Protein AF-A0AAW2XV15-F1 (afdb_monomer)

Foldseek 3Di:
DCLDAADPDDDPPDDDDPVGAHDLVSCVVVLVVVRNVSRVVVVVVVVVCVVVVHDDDDDRDDQDDDDDPDPDDDLSNVLVVCCVVPNDVSNVVSSVVVSVVVCVVPDD

Structure (mmCIF, N/CA/C/O backbone):
data_AF-A0AAW2XV15-F1
#
_entry.id   AF-A0AAW2XV15-F1
#
loop_
_atom_site.group_PDB
_atom_site.id
_atom_site.type_symbol
_atom_site.label_atom_id
_atom_site.label_alt_id
_atom_site.label_comp_id
_atom_site.label_asym_id
_atom_site.label_entity_id
_atom_site.label_seq_id
_atom_site.pdbx_PDB_ins_code
_atom_site.Cartn_x
_atom_site.Cartn_y
_atom_site.Cartn_z
_atom_site.occupancy
_atom_site.B_iso_or_equiv
_atom_site.auth_seq_id
_atom_site.auth_comp_id
_atom_site.auth_asym_id
_atom_site.auth_atom_id
_atom_site.pdbx_PDB_model_num
ATOM 1 N N . MET A 1 1 ? -3.511 -3.003 8.577 1.00 50.38 1 MET A N 1
ATOM 2 C CA . MET A 1 1 ? -3.988 -2.150 7.463 1.00 50.38 1 MET A CA 1
ATOM 3 C C . MET A 1 1 ? -2.732 -1.589 6.824 1.00 50.38 1 MET A C 1
ATOM 5 O O . MET A 1 1 ? -1.842 -1.140 7.542 1.00 50.38 1 MET A O 1
ATOM 9 N N . ALA A 1 2 ? -2.530 -1.853 5.535 1.00 50.94 2 ALA A N 1
ATOM 10 C CA . ALA A 1 2 ? -1.190 -1.964 4.976 1.00 50.94 2 ALA A CA 1
ATOM 11 C C . ALA A 1 2 ? -1.136 -1.488 3.532 1.00 50.94 2 ALA A C 1
ATOM 13 O O . ALA A 1 2 ? -1.017 -2.300 2.622 1.00 50.94 2 ALA A O 1
ATOM 14 N N . SER A 1 3 ? -1.114 -0.180 3.291 1.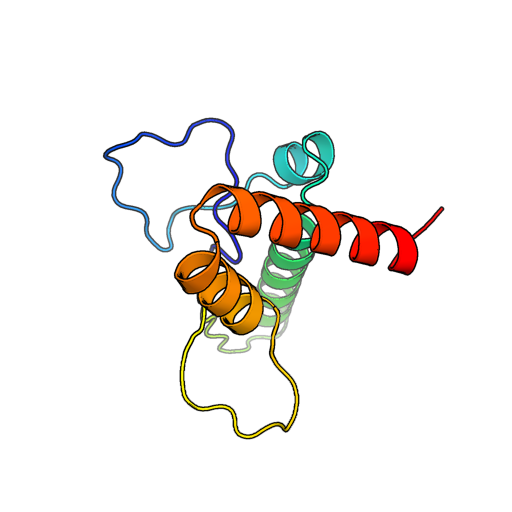00 50.44 3 SER A N 1
ATOM 15 C CA . SER A 1 3 ? -0.819 0.243 1.923 1.00 50.44 3 SER A CA 1
ATOM 16 C C . SER A 1 3 ? 0.643 -0.021 1.510 1.00 50.44 3 SER A C 1
ATOM 18 O O . SER A 1 3 ? 0.891 -0.101 0.311 1.00 50.44 3 SER A O 1
ATOM 20 N N . MET A 1 4 ? 1.593 -0.166 2.448 1.00 60.59 4 MET A N 1
ATOM 21 C CA . MET A 1 4 ? 2.991 -0.582 2.217 1.00 60.59 4 MET A CA 1
ATOM 22 C C . MET A 1 4 ? 3.641 -0.987 3.552 1.00 60.59 4 MET A C 1
ATOM 24 O O . MET A 1 4 ? 3.892 -0.107 4.363 1.00 60.59 4 MET A O 1
ATOM 28 N N . ILE A 1 5 ? 4.001 -2.251 3.800 1.00 67.81 5 ILE A N 1
ATOM 29 C CA . ILE A 1 5 ? 4.652 -2.600 5.082 1.00 67.81 5 ILE A CA 1
ATOM 30 C C . ILE A 1 5 ? 6.083 -2.072 5.103 1.00 67.81 5 ILE A C 1
ATOM 32 O O . ILE A 1 5 ? 7.008 -2.653 4.537 1.00 67.81 5 ILE A O 1
ATOM 36 N N . VAL A 1 6 ? 6.241 -0.938 5.772 1.00 73.06 6 VAL A N 1
ATOM 37 C CA . VAL A 1 6 ? 7.508 -0.249 5.980 1.00 73.06 6 VAL A CA 1
ATOM 38 C C . VAL A 1 6 ? 7.650 -0.062 7.482 1.00 73.06 6 VAL A C 1
ATOM 40 O O . VAL A 1 6 ? 7.063 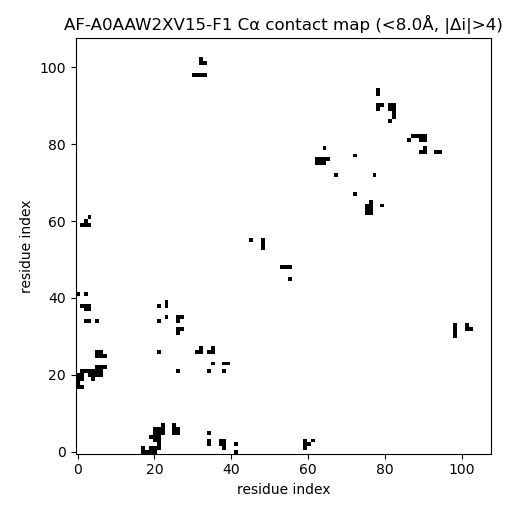0.840 8.076 1.00 73.06 6 VAL A O 1
ATOM 43 N N . ASN A 1 7 ? 8.379 -0.985 8.104 1.00 74.31 7 ASN A N 1
ATOM 44 C CA . ASN A 1 7 ? 8.596 -1.027 9.545 1.00 74.31 7 ASN A CA 1
ATOM 45 C C . ASN A 1 7 ? 10.085 -1.270 9.841 1.00 74.31 7 ASN A C 1
ATOM 47 O O . ASN A 1 7 ? 10.811 -1.840 9.024 1.00 74.31 7 ASN A O 1
ATOM 51 N N . ARG A 1 8 ? 10.537 -0.831 11.016 1.00 68.38 8 ARG A N 1
ATOM 52 C CA . ARG A 1 8 ? 11.927 -0.912 11.476 1.00 68.38 8 ARG A CA 1
ATOM 53 C C . ARG A 1 8 ? 12.378 -2.352 11.744 1.00 68.38 8 ARG A C 1
ATOM 55 O O . ARG A 1 8 ? 13.557 -2.652 11.587 1.00 68.38 8 ARG A O 1
ATOM 62 N N . SER A 1 9 ? 11.452 -3.240 12.117 1.00 66.31 9 SER A N 1
ATOM 63 C CA . SER A 1 9 ? 11.716 -4.670 12.322 1.00 66.31 9 SER A CA 1
ATOM 64 C C . SER A 1 9 ? 10.903 -5.513 11.343 1.00 66.31 9 SER A C 1
ATOM 66 O O . SER A 1 9 ? 9.734 -5.811 11.578 1.00 66.31 9 SER A O 1
ATOM 68 N N . LEU A 1 10 ? 11.529 -5.904 10.233 1.00 66.69 10 LEU A N 1
ATOM 69 C CA . LEU A 1 10 ? 11.003 -6.939 9.345 1.00 66.69 10 LEU A CA 1
ATOM 70 C C . LEU A 1 10 ? 11.648 -8.267 9.740 1.00 66.69 10 LEU A C 1
ATOM 72 O O . LEU A 1 10 ? 12.824 -8.512 9.469 1.00 66.69 10 LEU A O 1
ATOM 76 N N . HIS A 1 11 ? 10.891 -9.129 10.414 1.00 69.56 11 HIS A N 1
ATOM 77 C CA . HIS A 1 11 ? 11.349 -10.484 10.700 1.00 69.56 11 HIS A CA 1
ATOM 78 C C . HIS A 1 11 ? 11.285 -11.305 9.410 1.00 69.56 11 HIS A C 1
ATOM 80 O O . HIS A 1 11 ? 10.214 -11.472 8.837 1.00 69.56 11 HIS A O 1
ATOM 86 N N . ILE A 1 12 ? 12.427 -11.839 8.964 1.00 64.38 12 ILE A N 1
ATOM 87 C CA . ILE A 1 12 ? 12.586 -12.453 7.629 1.00 64.38 12 ILE A CA 1
ATOM 88 C C . ILE A 1 12 ? 11.697 -13.690 7.381 1.00 64.38 12 ILE A C 1
ATOM 90 O O . ILE A 1 12 ? 11.551 -14.113 6.242 1.00 64.38 12 ILE A O 1
ATOM 94 N N . ASN A 1 13 ? 11.083 -14.232 8.440 1.00 73.94 13 ASN A N 1
ATOM 95 C CA . ASN A 1 13 ? 10.183 -15.390 8.415 1.00 73.94 13 ASN A CA 1
ATOM 96 C C . ASN A 1 13 ? 8.791 -15.091 9.003 1.00 73.94 13 ASN A C 1
ATOM 98 O O . ASN A 1 13 ? 8.049 -16.022 9.311 1.00 73.94 13 ASN A O 1
ATOM 102 N N . ALA A 1 14 ? 8.441 -13.823 9.227 1.00 80.44 14 ALA A N 1
ATOM 103 C CA . ALA A 1 14 ? 7.092 -13.490 9.668 1.00 80.44 14 ALA A CA 1
ATOM 104 C C . ALA A 1 14 ? 6.121 -13.571 8.487 1.00 80.44 14 ALA A C 1
ATOM 106 O O . ALA A 1 14 ? 6.372 -12.999 7.425 1.00 80.44 14 ALA A O 1
ATOM 107 N N . ALA A 1 15 ? 5.002 -14.268 8.691 1.00 83.81 15 ALA A N 1
ATOM 108 C CA . ALA A 1 15 ? 3.864 -14.154 7.796 1.00 83.81 15 ALA A CA 1
ATOM 109 C C . ALA A 1 15 ? 3.317 -12.727 7.905 1.00 83.81 15 ALA A C 1
ATOM 111 O O . ALA A 1 15 ? 3.000 -12.249 8.993 1.00 83.81 15 ALA A O 1
ATOM 112 N N . ILE A 1 16 ? 3.283 -12.052 6.765 1.00 83.62 16 ILE A N 1
ATOM 113 C CA . ILE A 1 16 ? 2.726 -10.717 6.621 1.00 83.62 16 ILE A CA 1
ATOM 114 C C . ILE A 1 16 ? 1.237 -10.864 6.306 1.00 83.62 16 ILE A C 1
ATOM 116 O O . ILE A 1 16 ? 0.884 -11.555 5.351 1.00 83.62 16 ILE A O 1
ATOM 120 N N . ASP A 1 17 ? 0.396 -10.187 7.081 1.00 86.94 17 ASP A N 1
ATOM 121 C CA . ASP A 1 17 ? -1.057 -10.161 6.907 1.00 86.94 17 ASP A CA 1
ATOM 122 C C . ASP A 1 17 ? -1.636 -8.759 7.190 1.00 86.94 17 ASP A C 1
ATOM 124 O O . ASP A 1 17 ? -0.910 -7.793 7.443 1.00 86.94 17 ASP A O 1
ATOM 128 N N . GLU A 1 18 ? -2.961 -8.628 7.137 1.00 87.25 18 GLU A N 1
ATOM 129 C CA . GLU A 1 18 ? -3.683 -7.367 7.307 1.00 87.25 18 GLU A CA 1
ATOM 130 C C . GLU A 1 18 ? -3.602 -6.794 8.731 1.00 87.25 18 GLU A C 1
ATOM 132 O O . GLU A 1 18 ? -3.985 -5.637 8.943 1.00 87.25 18 GLU A O 1
ATOM 137 N N . THR A 1 19 ? 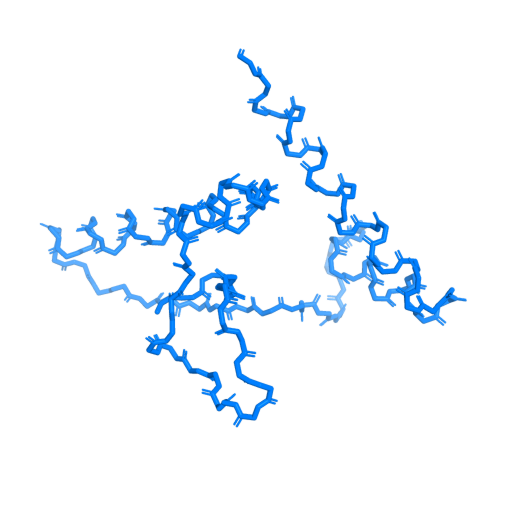-3.082 -7.551 9.704 1.00 87.06 19 THR A N 1
ATOM 138 C CA . THR A 1 19 ? -2.834 -7.068 11.072 1.00 87.06 19 THR A CA 1
ATOM 139 C C . THR A 1 19 ? -1.546 -6.255 11.179 1.00 87.06 19 THR A C 1
ATOM 141 O O . THR A 1 19 ? -1.330 -5.576 12.182 1.00 87.06 19 THR A O 1
ATOM 144 N N . TRP A 1 20 ? -0.706 -6.267 10.142 1.00 86.81 20 TRP A N 1
ATOM 145 C CA . TRP A 1 20 ? 0.499 -5.450 10.078 1.00 86.81 20 TRP A CA 1
ATOM 146 C C . TRP A 1 20 ? 0.193 -4.037 9.581 1.00 86.81 20 TRP A C 1
ATOM 148 O O . TRP A 1 20 ? -0.676 -3.818 8.732 1.00 86.81 20 TRP A O 1
ATOM 158 N N . PHE A 1 21 ? 0.946 -3.075 10.115 1.00 84.69 21 PHE A N 1
ATOM 159 C CA . PHE A 1 21 ? 0.815 -1.651 9.822 1.00 84.69 21 PHE A CA 1
ATOM 160 C C . PHE A 1 21 ? 2.187 -1.031 9.575 1.00 84.69 21 PHE A C 1
ATOM 162 O O . PHE A 1 21 ? 3.168 -1.379 10.241 1.00 84.69 21 PHE A O 1
ATOM 169 N N . SER A 1 22 ? 2.258 -0.115 8.611 1.00 87.69 22 SER A N 1
ATOM 170 C CA . SER A 1 22 ? 3.431 0.740 8.419 1.00 87.69 22 SER A CA 1
ATOM 171 C C . SER A 1 22 ? 3.617 1.650 9.630 1.00 87.69 22 SER A C 1
ATOM 173 O O . SER A 1 22 ? 2.635 2.111 10.204 1.00 87.69 22 SER A O 1
ATOM 175 N N . ASP A 1 23 ? 4.863 1.971 9.967 1.00 90.00 23 ASP A N 1
ATOM 176 C CA . ASP A 1 23 ? 5.174 3.020 10.940 1.00 90.00 23 ASP A CA 1
ATOM 177 C C . ASP A 1 23 ? 5.303 4.366 10.193 1.00 90.00 23 ASP A C 1
ATOM 179 O O . ASP A 1 23 ? 6.262 4.537 9.426 1.00 90.00 23 ASP A O 1
ATOM 183 N N . PRO A 1 24 ? 4.367 5.325 10.364 1.00 90.12 24 PRO A N 1
ATOM 184 C CA . PRO A 1 24 ? 4.422 6.608 9.667 1.00 90.12 24 PRO A CA 1
ATOM 185 C C . PRO A 1 24 ? 5.675 7.417 10.019 1.00 90.12 24 PRO A C 1
ATOM 187 O O . PRO A 1 24 ? 6.277 8.021 9.132 1.00 90.12 24 PRO A O 1
ATOM 190 N N . ALA A 1 25 ? 6.116 7.382 11.281 1.00 91.88 25 ALA A N 1
ATOM 191 C CA . ALA A 1 25 ? 7.298 8.115 11.725 1.00 91.88 25 ALA A CA 1
ATOM 192 C C . ALA A 1 25 ? 8.562 7.547 11.074 1.00 91.88 25 ALA A C 1
ATOM 194 O O . ALA A 1 25 ? 9.416 8.294 10.595 1.00 91.88 25 ALA A O 1
ATOM 195 N N . PHE A 1 26 ? 8.658 6.219 10.975 1.00 89.31 26 PHE A N 1
ATOM 196 C CA . PHE A 1 26 ? 9.741 5.585 10.230 1.00 89.31 26 PHE A CA 1
ATOM 197 C C . PHE A 1 26 ? 9.672 5.893 8.728 1.00 89.31 26 PHE A C 1
ATOM 199 O O . PHE A 1 26 ? 10.706 6.151 8.110 1.00 89.31 26 PHE A O 1
ATOM 206 N N . CYS A 1 27 ? 8.477 5.908 8.128 1.00 87.88 27 CYS A N 1
ATOM 207 C CA . CYS A 1 27 ? 8.320 6.288 6.724 1.00 87.88 27 CYS A CA 1
ATOM 208 C C . CYS A 1 27 ? 8.798 7.725 6.470 1.00 87.88 27 CYS A C 1
ATOM 210 O O . CYS A 1 27 ? 9.451 7.975 5.458 1.00 87.88 27 CYS A O 1
ATOM 212 N N . GLU A 1 28 ? 8.515 8.655 7.379 1.00 89.69 28 GLU A N 1
ATOM 213 C CA . GLU A 1 28 ? 8.989 10.038 7.309 1.00 89.69 28 GLU A CA 1
ATOM 214 C C . GLU A 1 28 ? 10.514 10.135 7.489 1.00 89.69 28 GLU A C 1
ATOM 216 O O . GLU A 1 28 ? 11.200 10.698 6.630 1.00 89.69 28 GLU A O 1
ATOM 221 N N . GLU A 1 29 ? 11.067 9.515 8.539 1.00 91.38 29 GLU A N 1
ATOM 222 C CA . GLU A 1 29 ? 12.511 9.488 8.827 1.00 91.38 29 GLU A CA 1
ATOM 223 C C . GLU A 1 29 ? 13.308 8.923 7.640 1.00 91.38 29 GLU A C 1
ATOM 225 O O . GLU A 1 29 ? 14.298 9.509 7.188 1.00 91.38 29 GLU A O 1
ATOM 230 N N . ALA A 1 30 ? 12.837 7.806 7.082 1.00 86.50 30 ALA A N 1
ATOM 231 C CA . ALA A 1 30 ? 13.444 7.132 5.941 1.00 86.50 30 ALA A CA 1
ATOM 232 C C . ALA A 1 30 ? 13.080 7.768 4.585 1.00 86.50 30 ALA A C 1
ATOM 234 O O . ALA A 1 30 ? 13.490 7.250 3.541 1.00 86.50 30 ALA A O 1
ATOM 235 N N . LYS A 1 31 ? 12.332 8.883 4.576 1.00 88.00 31 LYS A N 1
ATOM 236 C CA . LYS A 1 31 ? 11.897 9.628 3.377 1.00 88.00 31 LYS A CA 1
ATOM 237 C C . LYS A 1 31 ? 11.109 8.777 2.374 1.00 88.00 31 LYS A C 1
ATOM 239 O O . LYS A 1 31 ? 11.145 9.013 1.166 1.00 88.00 31 LYS A O 1
ATOM 244 N N . LYS A 1 32 ? 10.360 7.797 2.874 1.00 84.62 32 LYS A N 1
ATOM 245 C CA . LYS A 1 32 ? 9.448 6.924 2.128 1.00 84.62 32 LYS A CA 1
ATOM 246 C C . LYS A 1 32 ? 8.103 7.610 1.914 1.00 84.62 32 LYS A C 1
ATOM 248 O O . LYS A 1 32 ? 7.063 7.120 2.339 1.00 84.62 32 LYS A O 1
ATOM 253 N N . TRP A 1 33 ? 8.122 8.741 1.208 1.00 86.06 33 TRP A N 1
ATOM 254 C CA . TRP A 1 33 ? 6.960 9.622 1.024 1.00 86.06 33 TRP A CA 1
ATOM 255 C C . TRP A 1 33 ? 5.749 8.934 0.395 1.00 86.06 33 TRP A C 1
ATOM 257 O O . TRP A 1 33 ? 4.617 9.184 0.801 1.00 86.06 33 TRP A O 1
ATOM 267 N N . TYR A 1 34 ? 5.974 8.034 -0.567 1.00 84.56 34 TYR A N 1
ATOM 268 C CA . TYR A 1 34 ? 4.887 7.252 -1.153 1.00 84.56 34 TYR A CA 1
ATOM 269 C C . TYR A 1 34 ? 4.218 6.350 -0.104 1.00 84.56 34 TYR A C 1
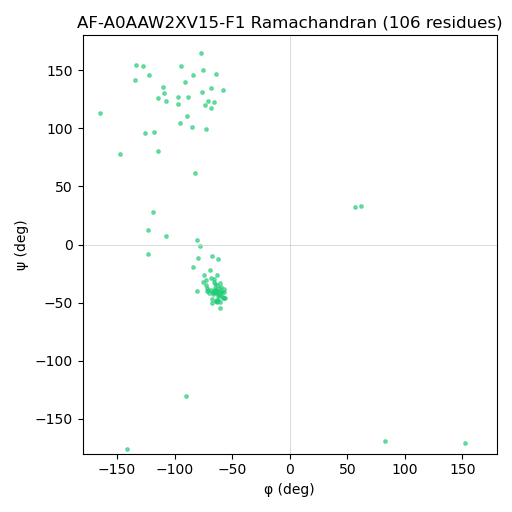ATOM 271 O O . TYR A 1 34 ? 3.003 6.404 0.049 1.00 84.56 34 TYR A O 1
ATOM 279 N N . ALA A 1 35 ? 4.998 5.591 0.673 1.00 86.12 35 ALA A N 1
ATOM 280 C CA . ALA A 1 35 ? 4.460 4.736 1.733 1.00 86.12 35 ALA A CA 1
ATOM 281 C C . ALA A 1 35 ? 3.778 5.555 2.842 1.00 86.12 35 ALA A C 1
ATOM 283 O O . ALA A 1 35 ? 2.690 5.187 3.285 1.00 86.12 35 ALA A O 1
ATOM 284 N N . LEU A 1 36 ? 4.368 6.693 3.230 1.00 88.50 36 LEU A N 1
ATOM 285 C CA . LEU A 1 36 ? 3.789 7.610 4.212 1.00 88.50 36 LEU A CA 1
ATOM 286 C C . LEU A 1 36 ? 2.432 8.140 3.742 1.00 88.50 36 LEU A C 1
ATOM 288 O O . LEU A 1 36 ? 1.435 7.964 4.434 1.00 88.50 36 LEU A O 1
ATOM 292 N N . SER A 1 37 ? 2.380 8.735 2.544 1.00 89.06 37 SER A N 1
ATOM 293 C CA . SER A 1 37 ? 1.143 9.311 1.997 1.00 89.06 37 SER A CA 1
ATOM 294 C C . SER A 1 37 ? 0.024 8.280 1.908 1.00 89.06 37 SER A C 1
ATOM 296 O O . SER A 1 37 ? -1.118 8.562 2.257 1.00 89.06 37 SER A O 1
ATOM 298 N N . LYS A 1 38 ? 0.361 7.060 1.493 1.00 88.88 38 LYS A N 1
ATOM 299 C CA . LYS A 1 38 ? -0.583 5.961 1.397 1.00 88.88 38 LYS A CA 1
ATOM 300 C C . LYS A 1 38 ? -1.088 5.464 2.753 1.00 88.88 38 LYS A C 1
ATOM 302 O O . LYS A 1 38 ? -2.273 5.175 2.874 1.00 88.88 38 LYS A O 1
ATOM 307 N N . THR A 1 39 ? -0.214 5.403 3.754 1.00 91.12 39 THR A N 1
ATOM 308 C CA . THR A 1 39 ? -0.581 5.021 5.126 1.00 91.12 39 THR A CA 1
ATOM 309 C C . THR A 1 39 ? -1.542 6.047 5.732 1.00 91.12 39 THR A C 1
ATOM 311 O O . THR A 1 39 ? -2.612 5.677 6.203 1.00 91.12 39 THR A O 1
ATOM 314 N N . LEU A 1 40 ? -1.220 7.341 5.621 1.00 93.19 40 LEU A N 1
ATOM 315 C CA . LEU A 1 40 ? -2.074 8.423 6.126 1.00 93.19 40 LEU A CA 1
ATOM 316 C C . LEU A 1 40 ? -3.423 8.501 5.396 1.00 93.19 40 LEU A C 1
ATOM 318 O O . LEU A 1 40 ? -4.448 8.781 6.012 1.00 93.19 40 LEU A O 1
ATOM 322 N N . ALA A 1 41 ? -3.441 8.251 4.082 1.00 93.06 41 ALA A N 1
ATOM 323 C CA . ALA A 1 41 ? -4.677 8.247 3.304 1.00 93.06 41 ALA A CA 1
ATOM 324 C C . ALA A 1 41 ? -5.614 7.092 3.696 1.00 93.06 41 ALA A C 1
ATOM 326 O O . ALA A 1 41 ? -6.823 7.301 3.778 1.00 93.06 41 ALA A O 1
ATOM 327 N N . GLU A 1 42 ? -5.074 5.894 3.945 1.00 93.19 42 GLU A N 1
ATOM 328 C CA . GLU A 1 42 ? -5.856 4.744 4.418 1.00 93.19 42 GLU A CA 1
ATOM 329 C C . GLU A 1 42 ? -6.449 5.026 5.808 1.00 93.19 42 GLU A C 1
ATOM 331 O O . GLU A 1 42 ? -7.657 4.893 5.988 1.00 93.19 42 GLU A O 1
ATOM 336 N N . GLU A 1 43 ? -5.634 5.508 6.755 1.00 93.75 43 GLU A N 1
ATOM 337 C CA . GLU A 1 43 ? -6.079 5.875 8.109 1.00 93.75 43 GLU A CA 1
ATOM 338 C C . GLU A 1 43 ? -7.206 6.919 8.081 1.00 93.75 43 GLU A C 1
ATOM 340 O O . GLU A 1 43 ? -8.238 6.753 8.736 1.00 93.75 43 GLU A O 1
ATOM 345 N N . ALA A 1 44 ? -7.050 7.967 7.265 1.00 96.06 44 ALA A N 1
ATOM 346 C CA . ALA A 1 44 ? -8.072 8.994 7.102 1.00 96.06 44 ALA A CA 1
ATOM 347 C C . ALA A 1 44 ? -9.370 8.440 6.492 1.00 96.06 44 ALA A C 1
ATOM 349 O O . ALA A 1 44 ? -10.457 8.794 6.950 1.00 96.06 44 ALA A O 1
ATOM 350 N N . ALA A 1 45 ? -9.276 7.568 5.481 1.00 96.06 45 ALA A N 1
ATOM 351 C CA . ALA A 1 45 ? -10.442 6.966 4.838 1.00 96.06 45 ALA A CA 1
ATOM 352 C C . ALA A 1 45 ? -11.228 6.058 5.797 1.00 96.06 45 ALA A C 1
ATOM 354 O O . ALA A 1 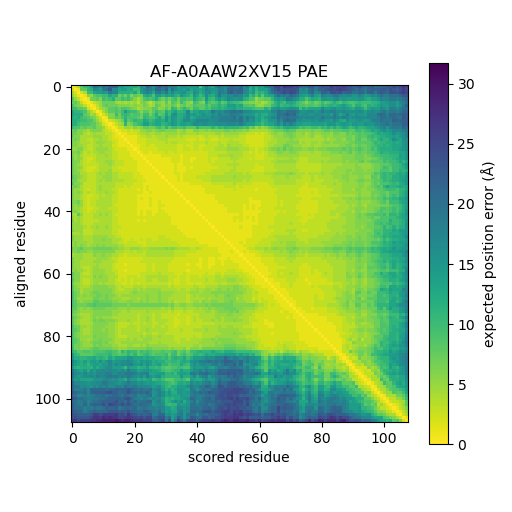45 ? -12.456 6.103 5.811 1.00 96.06 45 ALA A O 1
ATOM 355 N N . LEU A 1 46 ? -10.528 5.274 6.619 1.00 95.44 46 LEU A N 1
ATOM 356 C CA . LEU A 1 46 ? -11.137 4.383 7.607 1.00 95.44 46 LEU A CA 1
ATOM 357 C C . LEU A 1 46 ? -11.838 5.154 8.718 1.00 95.44 46 LEU A C 1
ATOM 359 O O . LEU A 1 46 ? -12.995 4.871 9.015 1.00 95.44 46 LEU A O 1
ATOM 363 N N . LYS A 1 47 ? -11.168 6.170 9.276 1.00 97.50 47 LYS A N 1
ATOM 364 C CA . LYS A 1 47 ? -11.768 7.048 10.282 1.00 97.50 47 LYS A CA 1
ATOM 365 C C . LYS A 1 47 ? -13.023 7.728 9.738 1.00 97.50 47 LYS A C 1
ATOM 367 O O . LYS A 1 47 ? -14.060 7.734 10.391 1.00 97.50 47 LYS A O 1
ATOM 372 N N . PHE A 1 48 ? -12.945 8.255 8.517 1.00 98.00 48 PHE A N 1
ATOM 373 C CA . PHE A 1 48 ? -14.095 8.869 7.866 1.00 98.00 48 PHE A CA 1
ATOM 374 C C . PHE A 1 48 ? -15.239 7.866 7.663 1.00 98.00 48 PHE A C 1
ATOM 376 O O . PHE A 1 48 ? -16.393 8.200 7.917 1.00 98.00 48 PHE A O 1
ATOM 383 N N . ALA A 1 49 ? -14.944 6.639 7.230 1.00 98.12 49 ALA A N 1
ATOM 384 C CA . ALA A 1 49 ? -15.960 5.610 7.045 1.00 98.12 49 ALA A CA 1
ATOM 385 C C . ALA A 1 49 ? -16.656 5.24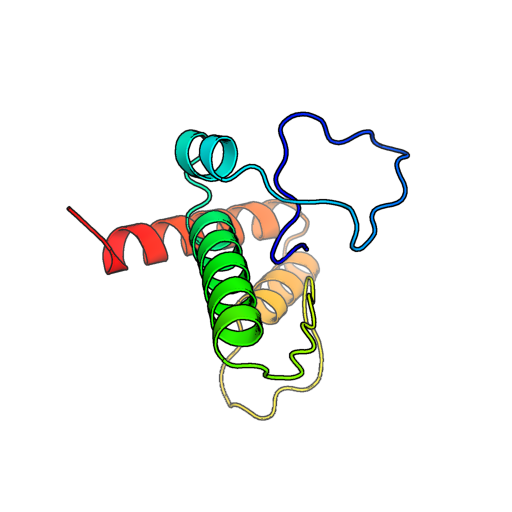2 8.365 1.00 98.12 49 ALA A C 1
ATOM 387 O O . ALA A 1 49 ? -17.884 5.184 8.399 1.00 98.12 49 ALA A O 1
ATOM 388 N N . GLU A 1 50 ? -15.895 5.072 9.450 1.00 97.50 50 GLU A N 1
ATOM 389 C CA . GLU A 1 50 ? -16.429 4.791 10.788 1.00 97.50 50 GLU A CA 1
ATOM 390 C C . GLU A 1 50 ? -17.338 5.926 11.282 1.00 97.50 50 GLU A C 1
ATOM 392 O O . GLU A 1 50 ? -18.481 5.687 11.671 1.00 97.50 50 GLU A O 1
ATOM 397 N N . GLU A 1 51 ? -16.871 7.174 11.187 1.00 98.38 51 GLU A N 1
ATOM 398 C CA . GLU A 1 51 ? -17.619 8.362 11.618 1.00 98.38 51 GLU A CA 1
ATOM 399 C C . GLU A 1 51 ? -18.921 8.575 10.828 1.00 98.38 51 GLU A C 1
ATOM 401 O O . GLU A 1 51 ? -19.867 9.171 11.343 1.00 98.38 51 GLU A O 1
ATOM 406 N N . ASN A 1 52 ? -18.986 8.079 9.590 1.00 98.38 52 ASN A N 1
ATOM 407 C CA . ASN A 1 52 ? -20.133 8.252 8.697 1.00 98.38 52 ASN A CA 1
ATOM 408 C C . ASN A 1 52 ? -20.961 6.968 8.502 1.00 98.38 52 ASN A C 1
ATOM 410 O O . ASN A 1 52 ? -21.876 6.958 7.678 1.00 98.38 52 ASN A O 1
ATOM 414 N N . GLY A 1 53 ? -20.670 5.891 9.241 1.00 97.81 53 GLY A N 1
ATOM 415 C CA . GLY A 1 53 ? -21.404 4.624 9.145 1.00 97.81 53 GLY A CA 1
ATOM 416 C C . GLY A 1 53 ? -21.319 3.956 7.767 1.00 97.81 53 GLY A C 1
ATOM 417 O O . GLY A 1 53 ? -22.289 3.345 7.319 1.00 97.81 53 GLY A O 1
ATOM 418 N N . MET A 1 54 ? -20.188 4.105 7.074 1.00 98.31 54 MET A N 1
ATOM 419 C CA . MET A 1 54 ? -19.942 3.505 5.761 1.00 98.31 54 MET A CA 1
ATOM 420 C C . MET A 1 54 ? -19.295 2.123 5.895 1.00 98.31 54 MET A C 1
ATOM 422 O O . MET A 1 54 ? -18.377 1.934 6.690 1.00 98.31 54 MET A O 1
ATOM 426 N N . ASP A 1 55 ? -19.717 1.179 5.053 1.00 97.75 55 ASP A N 1
ATOM 427 C CA . ASP A 1 55 ? -19.046 -0.115 4.899 1.00 97.75 55 ASP A CA 1
ATOM 428 C C . ASP A 1 55 ? -17.885 0.020 3.900 1.00 97.75 55 ASP A C 1
ATOM 430 O O . ASP A 1 55 ? -18.094 0.113 2.686 1.00 97.75 55 ASP A O 1
ATOM 434 N N . LEU A 1 56 ? -16.659 0.123 4.423 1.00 96.19 56 LEU A N 1
ATOM 435 C CA . LEU A 1 56 ? -15.441 0.314 3.638 1.00 96.19 56 LEU A CA 1
ATOM 436 C C . LEU A 1 56 ? -14.603 -0.967 3.609 1.00 96.19 56 LEU A C 1
ATOM 438 O O . LEU A 1 56 ? -14.136 -1.448 4.638 1.00 96.19 56 LEU A O 1
ATOM 442 N N . VAL A 1 57 ? -14.311 -1.444 2.398 1.00 95.56 57 VAL A N 1
ATOM 443 C CA . VAL A 1 57 ? -13.343 -2.518 2.146 1.00 95.56 57 VAL A CA 1
ATOM 444 C C . VAL A 1 57 ? -12.112 -1.935 1.465 1.00 95.56 57 VAL A C 1
ATOM 446 O O . VAL A 1 57 ? -12.219 -1.225 0.464 1.00 95.56 57 VAL A O 1
ATOM 449 N N . VAL A 1 58 ? -10.933 -2.266 1.990 1.00 93.12 58 VAL A N 1
ATOM 450 C CA . VAL A 1 58 ? -9.648 -1.804 1.456 1.00 93.12 58 VAL A CA 1
ATOM 451 C C . VAL A 1 58 ? -8.899 -2.967 0.815 1.00 93.12 58 VAL A C 1
ATOM 453 O O . VAL A 1 58 ? -8.822 -4.058 1.375 1.00 93.12 58 VAL A O 1
ATOM 456 N N . ILE A 1 59 ? -8.331 -2.726 -0.368 1.00 93.00 59 ILE A N 1
ATOM 457 C CA . ILE A 1 59 ? -7.478 -3.679 -1.083 1.00 93.00 59 ILE A CA 1
ATOM 458 C C . ILE A 1 59 ? -6.070 -3.098 -1.144 1.00 93.00 59 ILE A C 1
ATOM 460 O O . ILE A 1 59 ? -5.876 -1.995 -1.656 1.00 93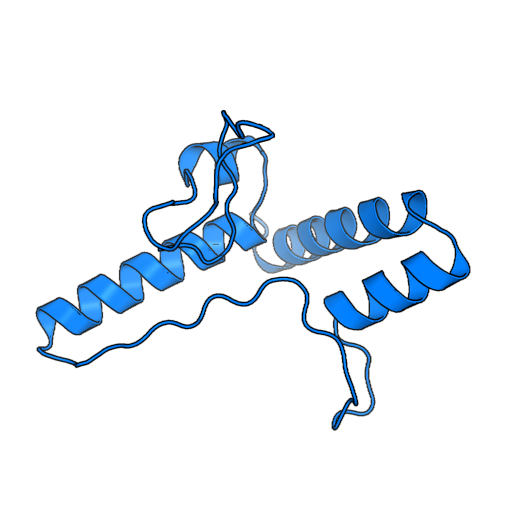.00 59 ILE A O 1
ATOM 464 N N . ASN A 1 60 ? -5.095 -3.879 -0.682 1.00 90.81 60 ASN A N 1
ATOM 465 C CA . ASN A 1 60 ? -3.702 -3.469 -0.549 1.00 90.81 60 ASN A CA 1
ATOM 466 C C . ASN A 1 60 ? -2.782 -4.265 -1.487 1.00 90.81 60 ASN A C 1
ATOM 468 O O . ASN A 1 60 ? -2.155 -5.242 -1.075 1.00 90.81 60 ASN A O 1
ATOM 472 N N . PRO A 1 61 ? -2.713 -3.893 -2.779 1.00 90.88 61 PRO A N 1
ATOM 473 C CA . PRO A 1 61 ? -1.850 -4.573 -3.728 1.00 90.88 61 PRO A CA 1
ATOM 474 C C . PRO A 1 61 ? -0.378 -4.195 -3.525 1.00 90.88 61 PRO A C 1
ATOM 476 O O . PRO A 1 61 ? -0.044 -3.070 -3.157 1.00 90.88 61 PRO A O 1
ATOM 479 N N . ALA A 1 62 ? 0.507 -5.132 -3.862 1.00 87.94 62 ALA A N 1
ATOM 480 C CA . ALA A 1 62 ? 1.939 -4.885 -3.983 1.00 87.94 62 ALA A CA 1
ATOM 481 C C . ALA A 1 62 ? 2.295 -4.460 -5.426 1.00 87.94 62 ALA A C 1
ATOM 483 O O . ALA A 1 62 ? 1.670 -3.575 -6.012 1.00 87.94 62 ALA A O 1
ATOM 484 N N . PHE A 1 63 ? 3.300 -5.095 -6.033 1.00 87.75 63 PHE A N 1
ATOM 485 C CA . PHE A 1 63 ? 3.631 -4.880 -7.440 1.00 87.75 63 PHE A CA 1
ATOM 486 C C . PHE A 1 63 ? 2.536 -5.444 -8.347 1.00 87.75 63 PHE A C 1
ATOM 488 O O . PHE A 1 63 ? 2.314 -6.652 -8.390 1.00 87.75 63 PHE A O 1
ATOM 495 N N . VAL A 1 64 ? 1.889 -4.564 -9.112 1.00 91.00 64 VAL A N 1
ATOM 496 C CA . VAL A 1 64 ? 0.880 -4.947 -10.105 1.00 91.00 64 VAL A CA 1
ATOM 497 C C . VAL A 1 64 ? 1.533 -5.026 -11.483 1.00 91.00 64 VAL A C 1
ATOM 499 O O . VAL A 1 64 ? 2.075 -4.034 -11.976 1.00 91.00 64 VAL A O 1
ATOM 502 N N . ILE A 1 65 ? 1.470 -6.203 -12.103 1.00 93.38 65 ILE A N 1
ATOM 503 C CA . ILE A 1 65 ? 1.954 -6.477 -13.463 1.00 93.38 65 ILE A CA 1
ATOM 504 C C . ILE A 1 65 ? 0.841 -7.137 -14.284 1.00 93.38 65 ILE A C 1
ATOM 506 O O . ILE A 1 65 ? -0.034 -7.794 -13.723 1.00 93.38 65 ILE A O 1
ATOM 510 N N . GLY A 1 66 ? 0.871 -6.977 -15.607 1.00 93.44 66 GLY A N 1
ATOM 511 C CA . GLY A 1 66 ? -0.105 -7.600 -16.503 1.00 93.44 66 GLY A CA 1
ATOM 512 C C . GLY A 1 66 ? -0.337 -6.814 -17.795 1.00 93.44 66 GLY A C 1
ATOM 513 O O . GLY A 1 66 ? 0.399 -5.865 -18.079 1.00 93.44 66 GLY A O 1
ATOM 514 N N . PRO A 1 67 ? -1.348 -7.207 -18.592 1.00 95.31 67 PRO A N 1
ATOM 515 C CA . PRO A 1 67 ? -1.745 -6.478 -19.791 1.00 95.31 67 PRO A CA 1
ATOM 516 C C . PRO A 1 67 ? -2.124 -5.031 -19.464 1.00 95.31 67 PRO A C 1
ATOM 518 O O . PRO A 1 67 ? -2.885 -4.772 -18.532 1.00 95.31 67 PRO A O 1
ATOM 521 N N . LEU A 1 68 ? -1.607 -4.089 -20.250 1.00 94.25 68 LEU A N 1
ATOM 522 C CA . LEU A 1 68 ? -1.894 -2.668 -20.085 1.00 94.25 68 LEU A CA 1
ATOM 523 C C . LEU A 1 68 ? -3.004 -2.249 -21.044 1.00 94.25 68 LEU A C 1
ATOM 525 O O . LEU A 1 68 ? -2.903 -2.457 -22.250 1.00 94.25 68 LEU A O 1
ATOM 529 N N . LEU A 1 69 ? -4.047 -1.625 -20.499 1.00 96.75 69 LEU A N 1
ATOM 530 C CA . LEU A 1 69 ? -5.099 -0.983 -21.296 1.00 96.75 69 LEU A CA 1
ATOM 531 C C . LEU A 1 69 ? -4.711 0.437 -21.731 1.00 96.75 69 LEU A C 1
ATOM 533 O O . LEU A 1 69 ? -5.285 0.987 -22.666 1.00 96.75 69 LEU A O 1
ATOM 537 N N . GLN A 1 70 ? -3.740 1.033 -21.044 1.00 93.19 70 GLN A N 1
ATOM 538 C CA . GLN A 1 70 ? -3.210 2.361 -21.329 1.00 93.19 70 GLN A CA 1
ATOM 539 C C . GLN A 1 70 ? -1.958 2.273 -22.229 1.00 93.19 70 GLN A C 1
ATOM 541 O O . GLN A 1 70 ? -1.236 1.276 -22.168 1.00 93.19 70 GLN A O 1
ATOM 546 N N . PRO A 1 71 ? -1.637 3.310 -23.026 1.00 95.44 71 PRO A N 1
ATOM 547 C CA . PRO A 1 71 ? -0.489 3.282 -23.937 1.00 95.44 71 PRO A CA 1
ATOM 548 C C . PRO A 1 71 ? 0.867 3.509 -23.240 1.00 95.44 71 PRO A C 1
ATOM 550 O O . PRO A 1 71 ? 1.901 3.520 -23.904 1.00 95.44 71 PRO A O 1
ATOM 553 N N . THR A 1 72 ? 0.883 3.724 -21.921 1.00 93.00 72 THR A N 1
ATOM 554 C CA . THR A 1 72 ? 2.083 4.045 -21.135 1.00 93.00 72 THR A CA 1
ATOM 555 C C . THR A 1 72 ? 2.323 3.036 -20.012 1.00 93.00 72 THR A C 1
ATOM 557 O O . THR A 1 72 ? 1.391 2.514 -19.396 1.00 93.00 72 THR A O 1
ATOM 560 N N . LEU A 1 73 ? 3.593 2.763 -19.706 1.00 89.69 73 LEU A N 1
ATOM 561 C CA . LEU A 1 73 ? 3.942 1.891 -18.586 1.00 89.69 73 LEU A CA 1
ATOM 562 C C . LEU A 1 73 ? 3.592 2.570 -17.255 1.00 89.69 73 LEU A C 1
ATOM 564 O O . LEU A 1 73 ? 3.904 3.742 -17.045 1.00 89.69 73 LEU A O 1
ATOM 568 N N . ASN A 1 74 ? 2.972 1.819 -16.342 1.00 88.56 74 ASN A N 1
ATOM 569 C CA . ASN A 1 74 ? 2.931 2.215 -14.936 1.00 88.56 74 ASN A CA 1
ATOM 570 C C . ASN A 1 74 ? 4.282 1.909 -14.260 1.00 88.56 74 ASN A C 1
ATOM 572 O O . ASN A 1 74 ? 5.106 1.159 -14.788 1.00 88.56 74 ASN A O 1
ATOM 576 N N . VAL A 1 75 ? 4.507 2.483 -13.077 1.00 86.94 75 VAL A N 1
ATOM 577 C CA . VAL A 1 75 ? 5.793 2.384 -12.364 1.00 86.94 75 VAL A CA 1
ATOM 578 C C . VAL A 1 75 ? 6.184 0.931 -12.070 1.00 86.94 75 VAL A C 1
ATOM 580 O O . VAL A 1 75 ? 7.351 0.568 -12.222 1.00 86.94 75 VAL A O 1
ATOM 583 N N . THR A 1 76 ? 5.234 0.082 -11.671 1.00 88.88 76 THR A N 1
ATOM 584 C CA . THR A 1 76 ? 5.507 -1.319 -11.309 1.00 88.88 76 THR A CA 1
ATOM 585 C C . THR A 1 76 ? 5.835 -2.176 -12.532 1.00 88.88 76 THR A C 1
ATOM 587 O O . THR A 1 76 ? 6.779 -2.961 -12.478 1.00 88.88 76 THR A O 1
ATOM 590 N N . SER A 1 77 ? 5.135 -1.985 -13.653 1.00 92.00 77 SER A N 1
ATOM 591 C CA . SER A 1 77 ? 5.395 -2.698 -14.914 1.00 92.00 77 SER A CA 1
ATOM 592 C C . SER A 1 77 ? 6.697 -2.243 -15.570 1.00 92.00 77 SER A C 1
ATOM 594 O O . SER A 1 77 ? 7.442 -3.082 -16.068 1.00 92.00 77 SER A O 1
ATOM 596 N N . ASP A 1 78 ? 7.009 -0.943 -15.531 1.00 89.62 78 ASP A N 1
ATOM 597 C CA . ASP A 1 78 ? 8.304 -0.422 -15.986 1.00 89.62 78 ASP A CA 1
ATOM 598 C C . ASP A 1 78 ? 9.452 -0.992 -15.148 1.00 89.62 78 ASP A C 1
ATOM 600 O O . ASP A 1 78 ? 10.411 -1.547 -15.680 1.00 89.62 78 ASP A O 1
ATOM 604 N N . SER A 1 79 ? 9.314 -0.958 -13.821 1.00 87.31 79 SER A N 1
ATOM 605 C CA . SER A 1 79 ? 10.314 -1.523 -12.913 1.00 87.31 79 SER A CA 1
ATOM 606 C C . SER A 1 79 ? 10.521 -3.021 -13.154 1.00 87.31 79 SER A C 1
ATOM 608 O O . SER A 1 79 ? 11.660 -3.483 -13.180 1.00 87.31 79 SER A O 1
ATOM 610 N N . PHE A 1 80 ? 9.446 -3.775 -13.394 1.00 90.00 80 PHE A N 1
ATOM 611 C CA . PHE A 1 80 ? 9.524 -5.198 -13.722 1.00 90.00 80 PHE A CA 1
ATOM 612 C C . PHE A 1 80 ? 10.195 -5.456 -15.080 1.00 90.00 80 PHE A C 1
ATOM 614 O O . PHE A 1 80 ? 11.056 -6.328 -15.192 1.00 90.00 80 PHE A O 1
ATOM 621 N N . LEU A 1 81 ? 9.868 -4.667 -16.106 1.00 90.19 81 LEU A N 1
ATOM 622 C CA . LEU A 1 81 ? 10.518 -4.754 -17.414 1.00 90.19 81 LEU A CA 1
ATOM 623 C C . LEU A 1 81 ? 12.026 -4.494 -17.308 1.00 90.19 81 LEU A C 1
ATOM 625 O O . LEU A 1 81 ? 12.826 -5.231 -17.887 1.00 90.19 81 LEU A O 1
ATOM 629 N N . ARG A 1 82 ? 12.420 -3.467 -16.550 1.00 88.12 82 ARG A N 1
ATOM 630 C CA . ARG A 1 82 ? 13.828 -3.146 -16.293 1.00 88.12 82 ARG A CA 1
ATOM 631 C C . ARG A 1 82 ? 14.519 -4.249 -15.508 1.00 88.12 82 ARG A C 1
ATOM 633 O O . ARG A 1 82 ? 15.632 -4.616 -15.856 1.00 88.12 82 ARG A O 1
ATOM 640 N N . PHE A 1 83 ? 13.847 -4.836 -14.523 1.00 89.19 83 PHE A N 1
ATOM 641 C CA . PHE A 1 83 ? 14.366 -5.991 -13.797 1.00 89.19 83 PHE A CA 1
ATOM 642 C C . PHE A 1 83 ? 14.681 -7.169 -14.728 1.00 89.19 83 PHE A C 1
ATOM 644 O O . PHE A 1 83 ? 15.760 -7.745 -14.632 1.00 89.19 83 PHE A O 1
ATOM 651 N N . ILE A 1 84 ? 13.789 -7.495 -15.668 1.00 91.38 84 ILE A N 1
ATOM 652 C CA . ILE A 1 84 ? 14.027 -8.572 -16.641 1.00 91.38 84 ILE A CA 1
AT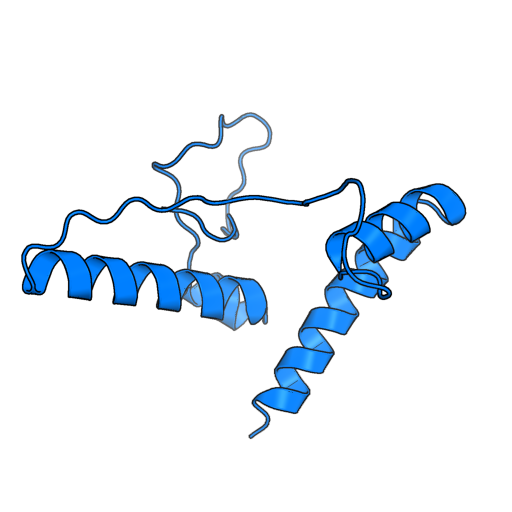OM 653 C C . ILE A 1 84 ? 15.217 -8.251 -17.557 1.00 91.38 84 ILE A C 1
ATOM 655 O O . ILE A 1 84 ? 15.986 -9.144 -17.904 1.00 91.38 84 ILE A O 1
ATOM 659 N N . ARG A 1 85 ? 15.365 -6.988 -17.972 1.00 90.81 85 ARG A N 1
ATOM 660 C CA . ARG A 1 85 ? 16.399 -6.566 -18.932 1.00 90.81 85 ARG A CA 1
ATOM 661 C C . ARG A 1 85 ? 17.780 -6.371 -18.306 1.00 90.81 85 ARG A C 1
ATOM 663 O O . ARG A 1 85 ? 18.779 -6.700 -18.933 1.00 90.81 85 ARG A O 1
ATOM 670 N N . GLU A 1 86 ? 17.827 -5.795 -17.111 1.00 90.25 86 GLU A N 1
ATOM 671 C CA . GLU A 1 86 ? 19.037 -5.237 -16.486 1.00 90.25 86 GLU A CA 1
ATOM 672 C C . GLU A 1 86 ? 19.341 -5.864 -15.110 1.00 90.25 86 GLU A C 1
ATOM 674 O O . GLU A 1 86 ? 20.403 -5.623 -14.536 1.00 90.25 86 GLU A O 1
ATOM 679 N N . GLY A 1 87 ? 18.432 -6.677 -14.563 1.00 86.75 87 GLY A N 1
ATOM 680 C CA . GLY A 1 87 ? 18.573 -7.308 -13.252 1.00 86.75 87 GLY A CA 1
ATOM 681 C C . GLY A 1 87 ? 18.183 -6.413 -12.068 1.00 86.75 87 GLY A C 1
ATOM 682 O O . GLY A 1 87 ? 17.583 -5.344 -12.202 1.00 86.75 87 GLY A O 1
ATOM 683 N N . MET A 1 88 ? 18.512 -6.871 -10.855 1.00 75.50 88 MET A N 1
ATOM 684 C CA . MET A 1 88 ? 18.023 -6.290 -9.593 1.00 75.50 88 MET A CA 1
ATOM 685 C C . MET A 1 88 ? 18.511 -4.860 -9.318 1.00 75.50 88 MET A C 1
ATOM 687 O O . MET A 1 88 ? 17.791 -4.068 -8.711 1.00 75.50 88 MET A O 1
ATOM 691 N N . THR A 1 89 ? 19.697 -4.492 -9.802 1.00 69.56 89 THR A N 1
ATOM 692 C CA . THR A 1 89 ? 20.282 -3.160 -9.586 1.00 69.56 89 THR A CA 1
ATOM 693 C C . THR A 1 89 ? 19.435 -2.046 -10.215 1.00 69.56 89 THR A C 1
ATOM 695 O O . THR A 1 89 ? 19.299 -0.965 -9.639 1.00 69.56 89 THR A O 1
ATOM 698 N N . ALA A 1 90 ? 18.802 -2.317 -11.360 1.00 64.69 90 ALA A N 1
ATOM 699 C CA . ALA A 1 90 ? 17.953 -1.354 -12.060 1.00 64.69 90 ALA A CA 1
ATOM 700 C C . ALA A 1 90 ? 16.602 -1.115 -11.360 1.00 64.69 90 ALA A C 1
ATOM 702 O O . ALA A 1 90 ? 16.067 -0.005 -11.407 1.00 64.69 90 ALA A O 1
ATOM 703 N N . LEU A 1 91 ? 16.080 -2.130 -10.660 1.00 64.00 91 LEU A N 1
ATOM 704 C CA . LEU A 1 91 ? 14.831 -2.049 -9.895 1.00 64.00 91 LEU A CA 1
ATOM 705 C C . LEU A 1 91 ? 14.941 -1.023 -8.755 1.00 64.00 91 LEU A C 1
ATOM 707 O O . LEU A 1 91 ? 14.080 -0.156 -8.595 1.00 64.00 91 LEU A O 1
ATOM 711 N N . VAL A 1 92 ? 16.034 -1.097 -7.988 1.00 61.28 92 VAL A N 1
ATOM 712 C CA . VAL A 1 92 ? 16.278 -0.229 -6.824 1.00 61.28 92 VAL A CA 1
ATOM 713 C C . VAL A 1 92 ? 16.382 1.237 -7.247 1.00 61.28 92 VAL A C 1
ATOM 715 O O . VAL A 1 92 ? 15.833 2.119 -6.588 1.00 61.28 92 VAL A O 1
ATOM 718 N N . PHE A 1 93 ? 17.034 1.507 -8.379 1.00 57.25 93 PHE A N 1
ATOM 719 C CA . PHE A 1 93 ? 17.213 2.867 -8.879 1.00 57.25 93 PHE A CA 1
ATOM 720 C C . PHE A 1 93 ? 15.884 3.528 -9.281 1.00 57.25 93 PHE A C 1
ATOM 722 O O . PHE A 1 93 ? 15.668 4.697 -8.971 1.00 57.25 93 PHE A O 1
ATOM 729 N N . ASN A 1 94 ? 14.965 2.790 -9.915 1.00 60.78 94 ASN A N 1
ATOM 730 C CA . ASN A 1 94 ? 13.681 3.339 -10.367 1.00 60.78 94 ASN A CA 1
ATOM 731 C C . ASN A 1 94 ? 12.737 3.680 -9.203 1.00 60.78 94 ASN A C 1
ATOM 733 O O . ASN A 1 94 ? 12.124 4.748 -9.175 1.00 60.78 94 ASN A O 1
ATOM 737 N N . LEU A 1 95 ? 12.685 2.805 -8.195 1.00 62.62 95 LEU A N 1
ATOM 738 C CA . LEU A 1 95 ? 11.906 3.033 -6.976 1.00 62.62 95 LEU A CA 1
ATOM 739 C C . LEU A 1 95 ? 12.401 4.274 -6.220 1.00 62.62 95 LEU A C 1
ATOM 741 O O . LEU A 1 95 ? 11.591 5.113 -5.827 1.00 62.62 95 LEU A O 1
ATOM 745 N N . LEU A 1 96 ? 13.722 4.455 -6.111 1.00 57.19 96 LEU A N 1
ATOM 746 C CA . LEU A 1 96 ? 14.330 5.646 -5.503 1.00 57.19 96 LEU A CA 1
ATOM 747 C C . LEU A 1 96 ? 14.066 6.934 -6.299 1.00 57.19 96 LEU A C 1
ATOM 749 O O . LEU A 1 96 ? 13.966 8.013 -5.714 1.00 57.19 96 LEU A O 1
ATOM 753 N N . LEU A 1 97 ? 13.964 6.862 -7.630 1.00 53.88 97 LEU A N 1
ATOM 754 C CA . LEU A 1 97 ? 13.620 8.025 -8.453 1.00 53.88 97 LEU A CA 1
ATOM 755 C C . LEU A 1 97 ? 12.144 8.414 -8.320 1.00 53.88 97 LEU A C 1
ATOM 757 O O . LEU A 1 97 ? 11.854 9.609 -8.280 1.00 53.88 97 LEU A O 1
ATOM 761 N N . SER A 1 98 ? 11.232 7.450 -8.156 1.00 55.78 98 SER A N 1
ATOM 762 C CA . SER A 1 98 ? 9.823 7.752 -7.861 1.00 55.78 98 SER A CA 1
ATOM 763 C C . SER A 1 98 ? 9.666 8.553 -6.556 1.00 55.78 98 SER A C 1
ATOM 765 O O . SER A 1 98 ? 8.896 9.512 -6.506 1.00 55.78 98 SER A O 1
ATOM 767 N N . GLU A 1 99 ? 10.490 8.268 -5.538 1.00 52.22 99 GLU A N 1
ATOM 768 C CA .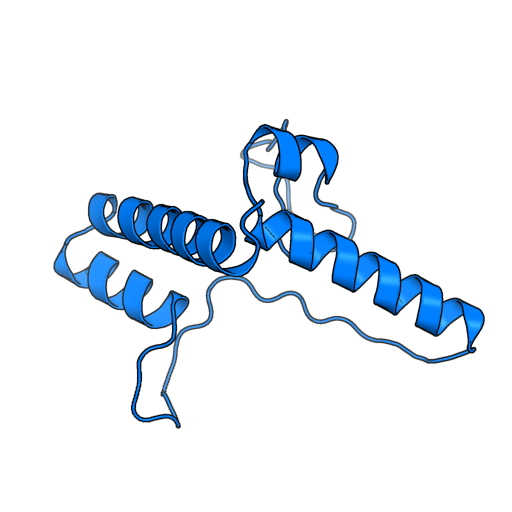 GLU A 1 99 ? 10.543 9.037 -4.284 1.00 52.22 99 GLU A CA 1
ATOM 769 C C . GLU A 1 99 ? 11.038 10.482 -4.501 1.00 52.22 99 GLU A C 1
ATOM 771 O O . GLU A 1 99 ? 10.562 11.409 -3.838 1.00 52.22 99 GLU A O 1
ATOM 776 N N . LYS A 1 100 ? 11.953 10.713 -5.459 1.00 45.94 100 LYS A N 1
ATOM 777 C CA . LYS A 1 100 ? 12.415 12.066 -5.828 1.00 45.94 100 LYS A CA 1
ATOM 778 C C . LYS A 1 100 ? 11.355 12.857 -6.595 1.00 45.94 100 LYS A C 1
ATOM 780 O O . LYS A 1 100 ? 11.232 14.057 -6.364 1.00 45.94 100 LYS A O 1
ATOM 785 N N . SER A 1 101 ? 10.586 12.208 -7.468 1.00 46.88 101 SER A N 1
ATOM 786 C CA . SER A 1 101 ? 9.478 12.848 -8.189 1.00 46.88 101 SER A CA 1
ATOM 787 C C . SER A 1 101 ? 8.356 13.287 -7.242 1.00 46.88 101 SER A C 1
ATOM 789 O O . SER A 1 101 ? 7.846 14.393 -7.389 1.00 46.88 101 SER A O 1
ATOM 791 N N . VAL A 1 102 ? 8.033 12.489 -6.215 1.00 51.75 102 VAL A N 1
ATOM 792 C CA . VAL A 1 102 ? 7.086 12.888 -5.153 1.00 51.75 102 VAL A CA 1
ATOM 793 C C . VAL A 1 102 ? 7.631 14.072 -4.341 1.00 51.75 102 VAL A C 1
ATOM 795 O O . VAL A 1 102 ? 6.901 15.023 -4.084 1.00 51.75 102 VAL A O 1
ATOM 798 N N . ARG A 1 103 ? 8.931 14.089 -4.013 1.00 47.19 103 ARG A N 1
ATOM 799 C CA . ARG A 1 103 ? 9.569 15.231 -3.330 1.00 47.19 103 ARG A CA 1
ATOM 800 C C . ARG A 1 103 ? 9.503 16.538 -4.133 1.00 47.19 103 ARG A C 1
ATOM 802 O O . ARG A 1 103 ? 9.418 17.601 -3.532 1.00 47.19 103 ARG A O 1
ATOM 809 N N . LEU A 1 104 ? 9.559 16.471 -5.465 1.00 46.56 104 LEU A N 1
ATOM 810 C CA . LEU A 1 104 ? 9.393 17.642 -6.337 1.00 46.56 104 LEU A CA 1
ATOM 811 C C . LEU A 1 104 ? 7.929 18.095 -6.437 1.00 46.56 104 LEU A C 1
ATOM 813 O O . LEU A 1 104 ? 7.682 19.288 -6.566 1.00 46.56 104 LEU A O 1
ATOM 817 N N . ALA A 1 105 ? 6.971 17.168 -6.356 1.00 47.38 105 ALA A N 1
ATOM 818 C CA . ALA A 1 105 ? 5.541 17.480 -6.397 1.00 47.38 105 ALA A CA 1
ATOM 819 C C . ALA A 1 105 ? 5.012 18.112 -5.093 1.00 47.38 105 ALA A C 1
ATOM 821 O O . ALA A 1 105 ? 4.041 18.859 -5.137 1.00 47.38 105 ALA A O 1
ATOM 822 N N . PHE A 1 106 ? 5.659 17.841 -3.954 1.00 51.41 106 PHE A N 1
ATOM 823 C CA . PHE A 1 106 ? 5.291 18.365 -2.629 1.00 51.41 106 PHE A CA 1
ATOM 824 C C . PHE A 1 106 ? 6.406 19.223 -1.996 1.00 51.41 106 PHE A C 1
ATOM 826 O O . PHE A 1 106 ? 6.561 19.257 -0.778 1.00 51.41 106 PHE A O 1
ATOM 833 N N . GLY A 1 107 ? 7.241 19.864 -2.818 1.00 44.31 107 GLY A N 1
ATOM 834 C CA . GLY A 1 107 ? 8.409 20.613 -2.355 1.00 44.31 107 GLY A CA 1
ATOM 835 C C . GLY A 1 107 ? 8.075 21.916 -1.617 1.00 44.31 107 GLY A C 1
ATOM 836 O O . GLY A 1 107 ? 7.470 22.799 -2.215 1.00 44.31 107 GLY A O 1
ATOM 837 N N . SER A 1 108 ? 8.599 21.993 -0.380 1.00 45.50 108 SER A N 1
ATOM 838 C CA . SER A 1 108 ? 8.927 23.159 0.479 1.00 45.50 108 SER A CA 1
ATOM 839 C C . SER A 1 108 ? 7.823 24.140 0.857 1.00 45.50 108 SER A C 1
ATOM 841 O O . SER A 1 108 ? 7.407 24.918 -0.027 1.00 45.50 108 SER A O 1
#

Solvent-accessible surface area (backbone atoms only — not comparable to full-atom values): 6651 Å² total; per-residue (Å²): 78,44,61,42,84,44,58,96,79,76,63,96,83,61,87,84,57,68,88,44,57,44,38,56,68,57,20,57,77,72,59,34,54,67,47,27,54,42,42,55,50,51,54,52,51,51,53,52,24,61,78,66,75,49,93,80,85,85,83,65,70,76,86,62,74,76,93,72,94,56,101,64,80,52,73,48,43,44,37,49,53,39,27,76,74,67,33,73,73,49,32,58,55,52,57,56,47,53,45,51,54,52,49,66,76,71,57,129

Secondary structure (DSSP, 8-state):
--SS---S---TTPPP-TT----HHHHHHTT-HHHHHHHHHHHHHHHHHHHTT---------S--S--SSSS--HHHHHHHHHHHH-HHHHHHHHHHHHHHHHHHT--

Organism: NCBI:txid2727402

Mean predicted aligned error: 7.76 Å

InterPro domains:
  IPR036291 NAD(P)-binding domain superfamily [SSF51735] (12-87)
  IPR050425 NAD(P)-dependent dehydratase-like [PTHR10366] (7-87)

Nearest PDB structures (foldseek):
  4r1u-assembly1_A  TM=9.183E-01  e=2.824E-03  Medicago truncatula
  4r1t-assembly1_A  TM=9.066E-01  e=3.177E-03  Petunia x hybrida
  4r1u-assembly2_B  TM=9.198E-01  e=3.369E-03  Medicago truncatula
  5tqm-assembly2_B  TM=9.236E-01  e=6.433E-03  Sorghum bicolor
  4r1s-assembly2_B  TM=9.189E-01  e=6.433E-03  Petunia x hybrida

Radius of gyration: 15.96 Å; Cα contacts (8 Å, |Δi|>4): 86; chains: 1; bounding box: 42×38×36 Å

Sequence (108 aa):
MASMIVNRSLHINAAIDETWFSDPAFCEEAKKWYALSKTLAEEAALKFAEENGMDLVVINPAFVIGPLLQPTLNVTSDSFLRFIREGMTALVFNLLLSEKSVRLAFGS

pLDDT: mean 80.87, std 16.28, range [44.31, 98.38]